Protein AF-A0A9P6R123-F1 (afdb_monomer_lite)

Foldseek 3Di:
DCPVQQPAQDCDPVRGDTSSNVCVVDDVVPDDDDDFDWDADPAQDDDPDGHDFVRHTGDDCPPVCRPPPDPPD

Structure (mmCIF, N/CA/C/O backbone):
data_AF-A0A9P6R123-F1
#
_entry.id   AF-A0A9P6R123-F1
#
loop_
_atom_site.group_PDB
_atom_site.id
_atom_site.type_symbol
_atom_site.label_atom_id
_atom_site.label_alt_id
_atom_site.label_comp_id
_atom_site.label_asym_id
_atom_site.label_entity_id
_atom_site.label_seq_id
_atom_site.pdbx_PDB_ins_code
_atom_site.Cartn_x
_atom_site.Cartn_y
_atom_site.Cartn_z
_atom_site.occupancy
_atom_site.B_iso_or_equiv
_atom_site.auth_seq_id
_atom_site.auth_comp_id
_atom_site.auth_asym_id
_atom_site.auth_atom_id
_atom_site.pdbx_PDB_model_num
ATOM 1 N N . MET A 1 1 ? 10.834 -13.509 -11.198 1.00 53.81 1 MET A N 1
ATOM 2 C CA . MET A 1 1 ? 9.901 -12.758 -10.315 1.00 53.81 1 MET A CA 1
ATOM 3 C C . MET A 1 1 ? 9.331 -11.505 -10.984 1.00 53.81 1 MET A C 1
ATOM 5 O O . MET A 1 1 ? 8.271 -11.069 -10.561 1.00 53.81 1 MET A O 1
ATOM 9 N N . TYR A 1 2 ? 10.000 -10.932 -11.997 1.00 65.44 2 TYR A N 1
ATOM 10 C CA . TYR A 1 2 ? 9.567 -9.698 -12.674 1.00 65.44 2 TYR A CA 1
ATOM 11 C C . TYR A 1 2 ? 9.198 -9.893 -14.152 1.00 65.44 2 TYR A C 1
ATOM 13 O O . TYR A 1 2 ? 8.792 -8.937 -14.793 1.00 65.44 2 TYR A O 1
ATOM 21 N N . ASP A 1 3 ? 9.323 -11.102 -14.710 1.00 74.81 3 ASP A N 1
ATOM 22 C CA . ASP A 1 3 ? 9.024 -11.323 -16.133 1.00 74.81 3 ASP A CA 1
ATOM 23 C C . ASP A 1 3 ? 7.550 -11.046 -16.466 1.00 74.81 3 ASP A C 1
ATOM 25 O O . ASP A 1 3 ? 7.251 -10.524 -17.538 1.00 74.81 3 ASP A O 1
ATOM 29 N N . ASP A 1 4 ? 6.649 -11.263 -15.504 1.00 81.06 4 ASP A N 1
ATOM 30 C CA . ASP A 1 4 ? 5.214 -10.998 -15.648 1.00 81.06 4 ASP A CA 1
ATOM 31 C C . ASP A 1 4 ? 4.891 -9.499 -15.815 1.00 81.06 4 ASP A C 1
ATOM 33 O O . ASP A 1 4 ? 3.832 -9.149 -16.334 1.00 81.06 4 ASP A O 1
ATOM 37 N N . THR A 1 5 ? 5.792 -8.582 -15.423 1.00 82.38 5 THR A N 1
ATOM 38 C CA . THR A 1 5 ? 5.558 -7.131 -15.560 1.00 82.38 5 THR A CA 1
ATOM 39 C C . THR A 1 5 ? 5.841 -6.608 -16.966 1.00 82.38 5 THR A C 1
ATOM 41 O O . THR A 1 5 ? 5.410 -5.505 -17.304 1.00 82.38 5 THR A O 1
ATOM 44 N N . ARG A 1 6 ? 6.504 -7.399 -17.821 1.00 83.88 6 ARG A N 1
ATOM 45 C CA . ARG A 1 6 ? 6.756 -7.041 -19.227 1.00 83.88 6 ARG A CA 1
ATOM 46 C C . ARG A 1 6 ? 5.503 -7.128 -20.103 1.00 83.88 6 ARG A C 1
ATOM 48 O O . ARG A 1 6 ? 5.471 -6.536 -21.173 1.00 83.88 6 ARG A O 1
ATOM 55 N N . GLY A 1 7 ? 4.464 -7.829 -19.641 1.00 82.06 7 GLY A N 1
ATOM 56 C CA . GLY A 1 7 ? 3.154 -7.876 -20.301 1.00 82.06 7 GLY A CA 1
ATOM 57 C C . GLY A 1 7 ? 2.195 -6.757 -19.883 1.00 82.06 7 GLY A C 1
ATOM 58 O O . GLY A 1 7 ? 1.103 -6.653 -20.436 1.00 82.06 7 GLY A O 1
ATOM 59 N N . ILE A 1 8 ? 2.568 -5.930 -18.899 1.00 85.00 8 ILE A N 1
ATOM 60 C CA . ILE A 1 8 ? 1.703 -4.881 -18.350 1.00 85.00 8 ILE A CA 1
ATOM 61 C C . ILE A 1 8 ? 2.036 -3.567 -19.048 1.00 85.00 8 ILE A C 1
ATOM 63 O O . ILE A 1 8 ? 2.994 -2.891 -18.675 1.00 85.00 8 ILE A O 1
ATOM 67 N N . ALA A 1 9 ? 1.246 -3.209 -20.059 1.00 85.62 9 ALA A N 1
ATOM 68 C CA . ALA A 1 9 ? 1.357 -1.913 -20.716 1.00 85.62 9 ALA A CA 1
ATOM 69 C C . ALA A 1 9 ? 0.998 -0.791 -19.732 1.00 85.62 9 ALA A C 1
ATOM 71 O O . ALA A 1 9 ? -0.055 -0.826 -19.090 1.00 85.62 9 ALA A O 1
ATOM 72 N N . ILE A 1 10 ? 1.869 0.208 -19.624 1.00 83.81 10 ILE A N 1
ATOM 73 C CA . ILE A 1 10 ? 1.631 1.416 -18.838 1.00 83.81 10 ILE A CA 1
ATOM 74 C C . ILE A 1 10 ? 1.580 2.634 -19.767 1.00 83.81 10 ILE A C 1
ATOM 76 O O . ILE A 1 10 ? 2.325 2.689 -20.747 1.00 83.81 10 ILE A O 1
ATOM 80 N N . PRO A 1 11 ? 0.735 3.640 -19.479 1.00 78.38 11 PRO A N 1
ATOM 81 C CA . PRO A 1 11 ? 0.730 4.878 -20.247 1.00 78.38 11 PRO A CA 1
ATOM 82 C C . PRO A 1 11 ? 2.090 5.581 -20.127 1.00 78.38 11 PRO A C 1
ATOM 84 O O . PRO A 1 11 ? 2.421 6.155 -19.090 1.00 78.38 11 PRO A O 1
ATOM 87 N N . GLY A 1 12 ? 2.897 5.515 -21.184 1.00 68.50 12 GLY A N 1
ATOM 88 C CA . GLY A 1 12 ? 4.177 6.211 -21.287 1.00 68.50 12 GLY A CA 1
ATOM 89 C C . GLY A 1 12 ? 4.072 7.492 -22.113 1.00 68.50 12 GLY A C 1
ATOM 90 O O . GLY A 1 12 ? 3.113 7.700 -22.855 1.00 68.50 12 GLY A O 1
ATOM 91 N N . ARG A 1 13 ? 5.119 8.326 -22.073 1.00 59.03 13 ARG A N 1
ATOM 92 C CA . ARG A 1 13 ? 5.244 9.537 -22.913 1.00 59.03 13 ARG A CA 1
ATOM 93 C C . ARG A 1 13 ? 5.121 9.251 -24.424 1.00 59.03 13 ARG A C 1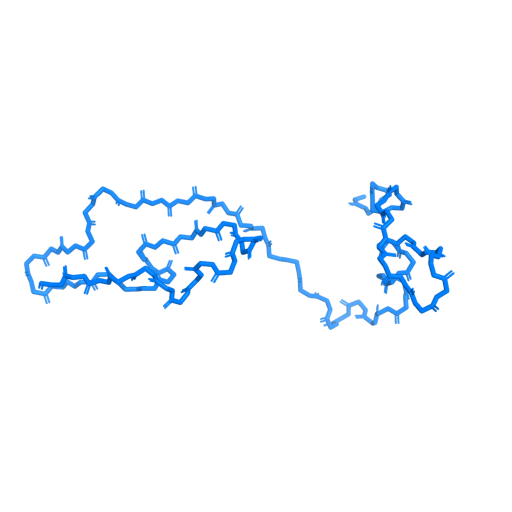
ATOM 95 O O . ARG A 1 13 ? 4.791 10.163 -25.173 1.00 59.03 13 ARG A O 1
ATOM 102 N N . SER A 1 14 ? 5.378 8.012 -24.856 1.00 64.00 14 SER A N 1
ATOM 103 C CA . SER A 1 14 ? 5.275 7.552 -26.251 1.00 64.00 14 SER A CA 1
ATOM 104 C C . SER A 1 14 ? 4.197 6.476 -26.478 1.00 64.00 14 SER A C 1
ATOM 106 O O . SER A 1 14 ? 4.167 5.884 -27.548 1.00 64.00 14 SER A O 1
ATOM 108 N N . GLY A 1 15 ? 3.338 6.189 -25.493 1.00 64.25 15 GLY A N 1
ATOM 109 C CA . GLY A 1 15 ? 2.264 5.188 -25.615 1.00 64.25 15 GLY A CA 1
ATOM 110 C C . GLY A 1 15 ? 2.689 3.718 -25.480 1.00 64.25 15 GLY A C 1
ATOM 111 O O . GLY A 1 15 ? 1.886 2.924 -25.005 1.00 64.25 15 GLY A O 1
ATOM 112 N N . ASP A 1 16 ? 3.949 3.384 -25.771 1.00 71.25 16 ASP A N 1
ATOM 113 C CA . ASP A 1 16 ? 4.428 1.995 -25.842 1.00 71.25 16 ASP A CA 1
ATOM 114 C C . ASP A 1 16 ? 5.521 1.708 -24.795 1.00 71.25 16 ASP A C 1
ATOM 116 O O . ASP A 1 16 ? 6.712 1.705 -25.101 1.00 71.25 16 ASP A O 1
ATOM 120 N N . MET A 1 17 ? 5.145 1.511 -23.529 1.00 83.50 17 MET A N 1
ATOM 121 C CA . MET A 1 17 ? 6.087 1.103 -22.475 1.00 83.50 17 MET A CA 1
ATOM 122 C C . MET A 1 17 ? 5.456 0.035 -21.583 1.00 83.50 17 MET A C 1
ATOM 124 O O . MET A 1 17 ? 4.298 0.167 -21.182 1.00 83.50 17 MET A O 1
ATOM 128 N N . ALA A 1 18 ? 6.211 -1.011 -21.245 1.00 88.56 18 ALA A N 1
ATOM 129 C CA . ALA A 1 18 ? 5.796 -1.985 -20.247 1.00 88.56 18 ALA A CA 1
ATOM 130 C C . ALA A 1 18 ? 6.262 -1.569 -18.845 1.00 88.56 18 ALA A C 1
ATOM 132 O O . ALA A 1 18 ? 7.280 -0.897 -18.671 1.00 88.56 18 ALA A O 1
ATOM 133 N N . LEU A 1 19 ? 5.548 -2.015 -17.810 1.00 87.31 19 LEU A N 1
ATOM 134 C CA . LEU A 1 19 ? 5.942 -1.790 -16.4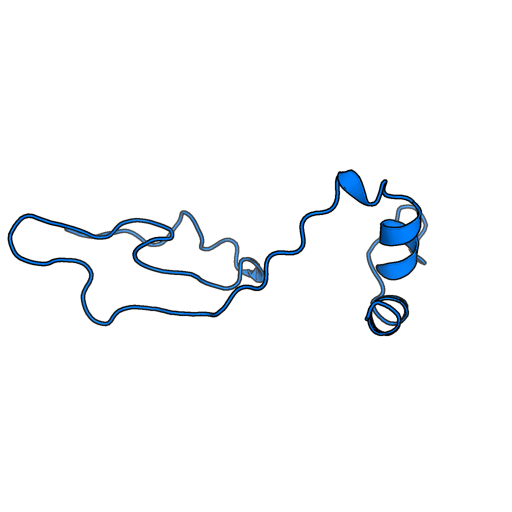18 1.00 87.31 19 LEU A CA 1
ATOM 135 C C . LEU A 1 19 ? 7.360 -2.313 -16.141 1.00 87.31 19 LEU A C 1
ATOM 137 O O . LEU A 1 19 ? 8.115 -1.673 -15.413 1.00 87.31 19 LEU A O 1
ATOM 141 N N . GLY A 1 20 ? 7.739 -3.440 -16.750 1.00 87.94 20 GLY A N 1
ATOM 142 C CA . GLY A 1 20 ? 9.099 -3.978 -16.668 1.00 87.94 20 GLY A CA 1
ATOM 143 C C . GLY A 1 20 ? 10.175 -2.994 -17.139 1.00 87.94 20 GLY A C 1
ATOM 144 O O . GLY A 1 20 ? 11.187 -2.841 -16.458 1.00 87.94 20 GLY A O 1
ATOM 145 N N . ASP A 1 21 ? 9.923 -2.261 -18.226 1.00 87.81 21 ASP A N 1
ATOM 146 C CA . ASP A 1 21 ? 10.873 -1.283 -18.769 1.00 87.81 21 ASP A CA 1
ATOM 147 C C . ASP A 1 21 ? 11.088 -0.122 -17.787 1.00 87.81 21 ASP A C 1
ATOM 149 O O . ASP A 1 21 ? 12.217 0.296 -17.530 1.00 87.81 21 ASP A O 1
ATOM 153 N N . LEU A 1 22 ? 10.009 0.364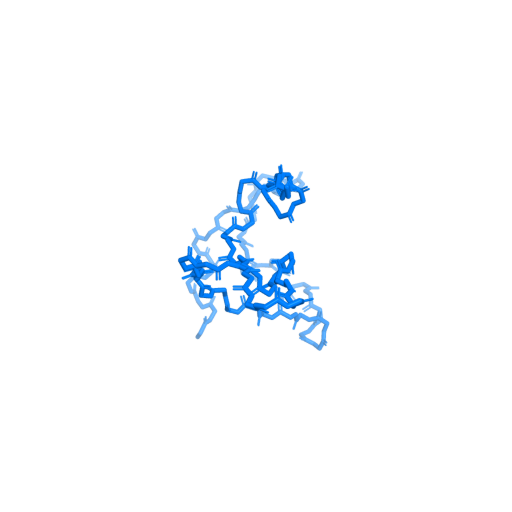 -17.163 1.00 87.31 22 LEU A N 1
ATOM 154 C CA . LEU A 1 22 ? 10.085 1.404 -16.133 1.00 87.31 22 LEU A CA 1
ATOM 155 C C . LEU A 1 22 ? 10.878 0.935 -14.905 1.00 87.31 22 LEU A C 1
ATOM 157 O O . LEU A 1 22 ? 11.655 1.697 -14.324 1.00 87.31 22 LEU A O 1
ATOM 161 N N . MET A 1 23 ? 10.700 -0.326 -14.508 1.00 87.25 23 MET A N 1
ATOM 162 C CA . MET A 1 23 ? 11.442 -0.906 -13.391 1.00 87.25 23 MET A CA 1
ATOM 163 C C . MET A 1 23 ? 12.938 -1.009 -13.688 1.00 87.25 23 MET A C 1
ATOM 165 O O . MET A 1 23 ? 13.737 -0.893 -12.761 1.00 87.25 23 MET A O 1
ATOM 169 N N . ASP A 1 24 ? 13.340 -1.242 -14.937 1.00 88.81 24 ASP A N 1
ATOM 170 C CA . ASP A 1 24 ? 14.752 -1.307 -15.337 1.00 88.81 24 ASP A CA 1
ATOM 171 C C . ASP A 1 24 ? 15.418 0.071 -15.390 1.00 88.81 24 ASP A C 1
ATOM 173 O O . ASP A 1 24 ? 16.604 0.187 -15.086 1.00 88.81 24 ASP A O 1
ATOM 177 N N . LEU A 1 25 ? 14.643 1.125 -15.654 1.00 88.75 25 LEU A N 1
ATOM 178 C CA . LEU A 1 25 ? 15.097 2.518 -15.563 1.00 88.75 25 LEU A CA 1
ATOM 179 C C . LEU A 1 25 ? 15.187 3.045 -14.121 1.00 88.75 25 LEU A C 1
ATOM 181 O O . LEU A 1 25 ? 15.776 4.101 -13.890 1.00 88.75 25 LEU A O 1
ATOM 185 N N . THR A 1 26 ? 14.596 2.342 -13.152 1.00 87.62 26 THR A N 1
ATOM 186 C CA . THR A 1 26 ? 14.544 2.780 -11.752 1.00 87.62 26 THR A CA 1
ATOM 187 C C . THR A 1 26 ? 15.651 2.101 -10.932 1.00 87.62 26 THR A C 1
ATOM 189 O O . THR A 1 26 ? 15.724 0.867 -10.930 1.00 87.62 26 THR A O 1
ATOM 192 N N . PRO A 1 27 ? 16.487 2.854 -10.186 1.00 92.19 27 PRO A N 1
ATOM 193 C CA . PRO A 1 27 ? 17.477 2.274 -9.279 1.00 92.19 27 PRO A CA 1
ATOM 194 C C . PRO A 1 27 ? 16.817 1.315 -8.283 1.00 92.19 27 PRO A C 1
ATOM 196 O O . PRO A 1 27 ? 15.838 1.666 -7.613 1.00 92.19 27 PRO A O 1
ATOM 199 N N . LYS A 1 28 ? 17.310 0.072 -8.217 1.00 86.12 28 LYS A N 1
ATOM 200 C CA . LYS A 1 28 ? 16.623 -1.021 -7.507 1.00 86.12 28 LYS A CA 1
ATOM 201 C C . LYS A 1 28 ? 16.562 -0.771 -5.995 1.00 86.12 28 LYS A C 1
ATOM 203 O O . LYS A 1 28 ? 15.605 -1.184 -5.352 1.00 86.12 28 LYS A O 1
ATOM 208 N N . GLU A 1 29 ? 17.536 -0.052 -5.450 1.00 89.12 29 GLU A N 1
ATOM 209 C CA . GLU A 1 29 ? 17.626 0.360 -4.050 1.00 89.12 29 GLU A CA 1
ATOM 210 C C . GLU A 1 29 ? 16.560 1.383 -3.628 1.00 89.12 29 GLU A C 1
ATOM 212 O O . GLU A 1 29 ? 16.304 1.540 -2.437 1.00 89.12 29 GLU A O 1
ATOM 217 N N . LEU A 1 30 ? 15.912 2.052 -4.589 1.00 88.62 30 LEU A N 1
ATOM 218 C CA . LEU A 1 30 ? 14.832 3.011 -4.337 1.00 88.62 30 LEU A CA 1
ATOM 219 C C . LEU A 1 30 ? 13.437 2.404 -4.539 1.00 88.62 30 LEU A C 1
ATOM 221 O O . LEU A 1 30 ? 12.433 3.045 -4.227 1.00 88.62 30 LEU A O 1
ATOM 225 N N . MET A 1 31 ? 13.346 1.174 -5.054 1.00 85.94 31 MET A N 1
ATOM 226 C CA . MET A 1 31 ? 12.065 0.513 -5.277 1.00 85.94 31 MET A CA 1
ATOM 227 C C . MET A 1 31 ? 11.581 -0.210 -4.022 1.00 85.94 31 MET A C 1
ATOM 229 O O . MET A 1 31 ? 12.226 -1.128 -3.520 1.00 85.94 31 MET A O 1
ATOM 233 N N . SER A 1 32 ? 10.379 0.148 -3.566 1.00 84.25 32 SER A N 1
ATOM 234 C CA . SER A 1 32 ? 9.662 -0.587 -2.526 1.00 84.25 32 SER A CA 1
ATOM 235 C C . SER A 1 32 ? 8.498 -1.366 -3.137 1.00 84.25 32 SER A C 1
ATOM 237 O O . SER A 1 32 ? 7.644 -0.815 -3.829 1.00 84.25 32 SER A O 1
ATOM 239 N N . LYS A 1 33 ? 8.467 -2.679 -2.889 1.00 81.12 33 LYS A N 1
ATOM 240 C CA . LYS A 1 33 ? 7.323 -3.534 -3.216 1.00 81.12 33 LYS A CA 1
ATOM 241 C C . LYS A 1 33 ? 6.559 -3.825 -1.933 1.00 81.12 33 LYS A C 1
ATOM 243 O O . LYS A 1 33 ? 7.065 -4.529 -1.063 1.00 81.12 33 LYS A O 1
ATOM 248 N N . VAL A 1 34 ? 5.337 -3.315 -1.838 1.00 77.69 34 VAL A N 1
ATOM 249 C CA . VAL A 1 34 ? 4.436 -3.597 -0.716 1.00 77.69 34 VAL A CA 1
ATOM 250 C C . VAL A 1 34 ? 3.390 -4.602 -1.182 1.00 77.69 34 VAL A C 1
ATOM 252 O O . VAL A 1 34 ? 2.601 -4.314 -2.079 1.00 77.69 34 VAL A O 1
ATOM 255 N N . MET A 1 35 ? 3.398 -5.796 -0.589 1.00 71.88 35 MET A N 1
ATOM 256 C CA . MET A 1 35 ? 2.308 -6.754 -0.765 1.00 71.88 35 MET A CA 1
ATOM 257 C C . MET A 1 35 ? 1.153 -6.315 0.135 1.00 71.88 35 MET A C 1
ATOM 259 O O . MET A 1 35 ? 1.295 -6.300 1.357 1.00 71.88 35 MET A O 1
ATOM 263 N N . LEU A 1 36 ? 0.034 -5.918 -0.467 1.00 66.12 36 LEU A N 1
ATOM 264 C CA . LEU A 1 36 ? -1.177 -5.560 0.264 1.00 66.12 36 LEU A CA 1
ATOM 265 C C . LEU A 1 36 ? -2.064 -6.799 0.394 1.00 66.12 36 LEU A C 1
ATOM 267 O O . LEU A 1 36 ? -2.522 -7.345 -0.606 1.00 66.12 36 LEU A O 1
ATOM 271 N N . GLU A 1 37 ? -2.294 -7.235 1.627 1.00 66.06 37 GLU A N 1
ATOM 272 C CA . GLU A 1 37 ? -3.364 -8.168 1.973 1.00 66.06 37 GLU A CA 1
ATOM 273 C C . GLU A 1 37 ? -4.586 -7.332 2.357 1.00 66.06 37 GLU A C 1
ATOM 275 O O . GLU A 1 37 ? -4.495 -6.476 3.244 1.00 66.06 37 GLU A O 1
ATOM 280 N N . GLU A 1 38 ? -5.711 -7.534 1.670 1.00 62.50 38 G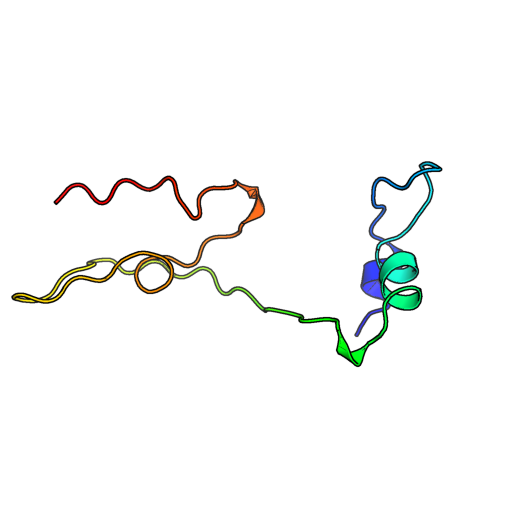LU A N 1
ATOM 281 C CA . GLU A 1 38 ? -6.950 -6.857 2.041 1.00 62.50 38 GLU A CA 1
ATOM 282 C C . GLU A 1 38 ? -7.476 -7.451 3.343 1.00 62.50 38 GLU A C 1
ATOM 284 O O . GLU A 1 38 ? -7.780 -8.642 3.430 1.00 62.50 38 GLU A O 1
ATOM 289 N N . LYS A 1 39 ? -7.570 -6.613 4.374 1.00 67.44 39 LYS A N 1
ATOM 290 C CA . LYS A 1 39 ? -8.083 -7.021 5.677 1.00 67.44 39 LYS A CA 1
ATOM 291 C C . LYS A 1 39 ? -8.898 -5.898 6.286 1.00 67.44 39 LYS A C 1
ATOM 293 O O . LYS A 1 39 ? -8.428 -4.766 6.414 1.00 67.44 39 LYS A O 1
ATOM 298 N N . VAL A 1 40 ? -10.116 -6.251 6.679 1.00 70.06 40 VAL A N 1
ATOM 299 C CA . VAL A 1 40 ? -11.058 -5.379 7.374 1.00 70.06 40 VAL A CA 1
ATOM 300 C C . VAL A 1 40 ? -11.468 -6.090 8.656 1.00 70.06 40 VAL A C 1
ATOM 302 O O . VAL A 1 40 ? -11.838 -7.264 8.624 1.00 70.06 40 VAL A O 1
ATOM 305 N N . PHE A 1 41 ? -11.352 -5.406 9.792 1.00 74.56 41 PHE A N 1
ATOM 306 C CA . PHE A 1 41 ? -11.832 -5.933 11.069 1.00 74.56 41 PHE A CA 1
ATOM 307 C C . PHE A 1 41 ? -13.339 -5.710 11.208 1.00 74.56 41 PHE A C 1
ATOM 309 O O . PHE A 1 41 ? -13.853 -4.690 10.757 1.00 74.56 41 PHE A O 1
ATOM 316 N N . GLU A 1 42 ? -14.035 -6.635 11.871 1.00 76.88 42 GLU A N 1
ATOM 317 C CA . GLU A 1 42 ? -15.476 -6.519 12.146 1.00 76.88 42 GLU A CA 1
ATOM 318 C C . GLU A 1 42 ? -15.794 -5.359 13.105 1.00 76.88 42 GLU A C 1
ATOM 320 O O . GLU A 1 42 ? -16.826 -4.706 12.981 1.00 76.88 42 GLU A O 1
ATOM 325 N N . THR A 1 43 ? -14.898 -5.070 14.055 1.00 81.62 43 THR A N 1
ATOM 326 C CA . THR A 1 43 ? -15.064 -3.984 15.032 1.00 81.62 43 THR A CA 1
ATOM 327 C C . THR A 1 43 ? -13.768 -3.200 15.187 1.00 81.62 43 THR A C 1
ATOM 329 O O . THR A 1 43 ? -12.689 -3.785 15.273 1.00 81.62 43 THR A O 1
ATOM 332 N N . TRP A 1 44 ? -13.862 -1.868 15.208 1.00 83.06 44 TRP A N 1
ATOM 333 C CA . TRP A 1 44 ? -12.703 -0.959 15.226 1.00 83.06 44 TRP A CA 1
ATOM 334 C C . TRP A 1 44 ? -12.526 -0.245 16.572 1.00 83.06 44 TRP A C 1
ATOM 336 O O . TRP A 1 44 ? -11.859 0.781 16.657 1.00 83.06 44 TRP A O 1
ATOM 346 N N . TYR A 1 45 ? -13.121 -0.767 17.644 1.00 84.12 45 TYR A N 1
ATOM 347 C CA . TYR A 1 45 ? -12.978 -0.225 18.991 1.00 84.12 45 TYR A CA 1
ATOM 348 C C . TYR A 1 45 ? -13.042 -1.330 20.047 1.00 84.12 45 TYR A C 1
ATOM 350 O O . TYR A 1 45 ? -13.644 -2.381 19.842 1.00 84.12 45 TYR A O 1
ATOM 358 N N . SER A 1 46 ? -12.422 -1.076 21.197 1.00 86.00 46 SER A N 1
ATOM 359 C CA . SER A 1 46 ? -12.529 -1.899 22.401 1.00 86.00 46 SER A CA 1
ATOM 360 C C . SER A 1 46 ? -12.325 -1.019 23.633 1.00 86.00 46 SER A C 1
ATOM 362 O O . SER A 1 46 ? -11.285 -0.376 23.791 1.00 86.00 46 SER A O 1
ATOM 364 N N . GLY A 1 47 ? -13.335 -0.942 24.504 1.00 88.38 47 GLY A N 1
ATOM 365 C CA . GLY A 1 47 ? -13.314 -0.069 25.679 1.00 88.38 47 GLY A CA 1
ATOM 366 C C . GLY A 1 47 ? -13.120 1.407 25.311 1.00 88.38 47 GLY A C 1
ATOM 367 O O . GLY A 1 47 ? -14.021 2.036 24.769 1.00 88.38 47 GLY A O 1
ATOM 368 N N . ARG A 1 48 ? -11.943 1.962 25.632 1.00 90.81 48 ARG A N 1
ATOM 369 C CA . ARG A 1 48 ? -11.546 3.354 25.325 1.00 90.81 48 ARG A CA 1
ATOM 370 C C . ARG A 1 48 ? -10.520 3.456 24.188 1.00 90.81 48 ARG A C 1
ATOM 372 O O . ARG A 1 48 ? -9.952 4.523 23.976 1.00 90.81 48 ARG A O 1
ATOM 379 N N . THR A 1 49 ? -10.258 2.357 23.488 1.00 89.38 49 THR A N 1
ATOM 380 C CA . THR A 1 49 ? -9.285 2.275 22.396 1.00 89.38 49 THR A CA 1
ATOM 381 C C . THR A 1 49 ? -10.014 2.143 21.065 1.00 89.38 49 THR A C 1
ATOM 383 O O . THR A 1 49 ? -10.968 1.375 20.963 1.00 89.38 49 THR A O 1
ATOM 386 N N . VAL A 1 50 ? -9.549 2.868 20.047 1.00 87.81 50 VAL A N 1
ATOM 387 C CA . VAL A 1 50 ? -10.089 2.838 18.679 1.00 87.81 50 VAL A CA 1
ATOM 388 C C . VAL A 1 50 ? -8.976 2.558 17.668 1.00 87.81 50 VAL A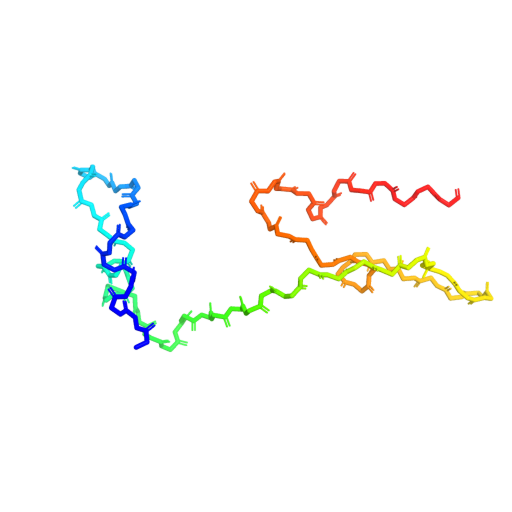 C 1
ATOM 390 O O . VAL A 1 50 ? -7.828 2.951 17.882 1.00 87.81 50 VAL A O 1
ATOM 393 N N . LEU A 1 51 ? -9.314 1.870 16.579 1.00 82.62 51 LEU A N 1
ATOM 394 C CA . LEU A 1 51 ? -8.472 1.663 15.403 1.00 82.62 51 LEU A CA 1
ATOM 395 C C . LEU A 1 51 ? -8.849 2.700 14.344 1.00 82.62 51 LEU A C 1
ATOM 397 O O . LEU A 1 51 ? -10.029 2.926 14.085 1.00 82.62 51 LEU A O 1
ATOM 401 N N . LEU A 1 52 ? -7.847 3.323 13.726 1.00 82.00 52 LEU A N 1
ATOM 402 C CA . LEU A 1 52 ? -8.018 4.351 12.698 1.00 82.00 52 LEU A CA 1
ATOM 403 C C . LEU A 1 52 ? -7.033 4.112 11.544 1.00 82.00 52 LEU A C 1
ATOM 405 O O . LEU A 1 52 ? -5.928 3.607 11.764 1.00 82.00 52 LEU A O 1
ATOM 409 N N . GLY A 1 53 ? -7.423 4.502 10.327 1.00 80.06 53 GLY A N 1
ATOM 410 C CA . GLY A 1 53 ? -6.592 4.409 9.120 1.00 80.06 53 GLY A CA 1
ATOM 411 C C . GLY A 1 53 ? -6.164 2.976 8.792 1.00 80.06 53 GLY A C 1
ATOM 412 O O . GLY A 1 53 ? -6.937 2.035 8.959 1.00 80.06 53 GLY A O 1
ATOM 413 N N . ASP A 1 54 ? -4.902 2.794 8.397 1.00 74.62 54 ASP A N 1
ATOM 414 C CA . ASP A 1 54 ? -4.330 1.492 8.005 1.00 74.62 54 ASP A CA 1
ATOM 415 C C . ASP A 1 54 ? -4.415 0.401 9.090 1.00 74.62 54 ASP A C 1
ATOM 417 O O . ASP A 1 54 ? -4.305 -0.790 8.789 1.00 74.62 54 ASP A O 1
ATOM 421 N N . ALA A 1 55 ? -4.590 0.787 10.361 1.00 73.38 55 ALA A N 1
ATOM 422 C CA . ALA A 1 55 ? -4.805 -0.153 11.462 1.00 73.38 55 ALA A CA 1
ATOM 423 C C . ALA A 1 55 ? -6.230 -0.737 11.473 1.00 73.38 55 ALA A C 1
ATOM 425 O O . ALA A 1 55 ? -6.444 -1.826 12.000 1.00 73.38 55 ALA A O 1
ATOM 426 N N . ALA A 1 56 ? -7.192 -0.015 10.901 1.00 73.75 56 ALA A N 1
ATOM 427 C CA . ALA A 1 56 ? -8.595 -0.396 10.808 1.00 73.75 56 ALA A CA 1
ATOM 428 C C . ALA A 1 56 ? -8.932 -1.068 9.468 1.00 73.75 56 ALA A C 1
ATOM 430 O O . ALA A 1 56 ? -9.712 -2.023 9.422 1.00 73.75 56 ALA A O 1
ATOM 431 N N . HIS A 1 57 ? -8.312 -0.597 8.384 1.00 72.31 57 HIS A N 1
ATOM 432 C CA . HIS A 1 57 ? -8.562 -1.086 7.037 1.00 72.31 57 HIS A CA 1
ATOM 433 C C . HIS A 1 57 ? -7.296 -1.027 6.172 1.00 72.31 57 HIS A C 1
ATOM 435 O O . HIS A 1 57 ? -6.664 0.015 6.035 1.00 72.31 57 HIS A O 1
ATOM 441 N N . LYS A 1 58 ? -6.950 -2.135 5.511 1.00 70.12 58 LY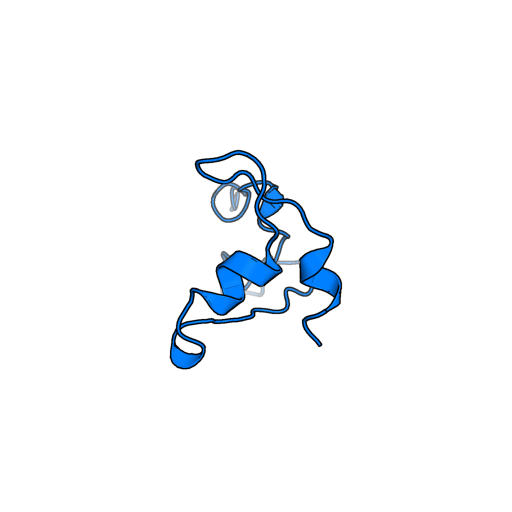S A N 1
ATOM 442 C CA . LYS A 1 58 ? -6.013 -2.133 4.376 1.00 70.12 58 LYS A CA 1
ATOM 443 C C . LYS A 1 58 ? -6.787 -2.518 3.132 1.00 70.12 58 LYS A C 1
ATOM 445 O O . LYS A 1 58 ? -7.259 -3.646 3.028 1.00 70.12 58 LYS A O 1
ATOM 450 N N . ILE A 1 59 ? -6.954 -1.561 2.228 1.00 69.19 59 ILE A N 1
ATOM 451 C CA . ILE A 1 59 ? -7.789 -1.688 1.030 1.00 69.19 59 ILE A CA 1
ATOM 452 C C . ILE A 1 59 ? -6.905 -1.438 -0.188 1.00 69.19 59 ILE A C 1
ATOM 454 O O . ILE A 1 59 ? -5.978 -0.626 -0.125 1.00 69.19 59 ILE A O 1
ATOM 458 N N . ASN A 1 60 ? -7.187 -2.114 -1.302 1.00 64.75 60 ASN A N 1
ATOM 459 C CA . ASN A 1 60 ? -6.514 -1.842 -2.561 1.00 64.75 60 ASN A CA 1
ATOM 460 C C . ASN A 1 60 ? -6.606 -0.338 -2.928 1.00 64.75 60 ASN A C 1
ATOM 462 O O . ASN A 1 60 ? -7.706 0.218 -3.035 1.00 64.75 60 ASN A O 1
ATOM 466 N N . PRO A 1 61 ? -5.464 0.340 -3.158 1.00 60.66 61 PRO A N 1
ATOM 467 C CA . PRO A 1 61 ? -5.425 1.776 -3.419 1.00 60.66 61 PRO A CA 1
ATOM 468 C C . PRO A 1 61 ? -6.012 2.170 -4.780 1.00 60.66 61 PRO A C 1
ATOM 470 O O . PRO A 1 61 ? -6.196 3.361 -5.024 1.00 60.66 61 PRO A O 1
ATOM 473 N N . SER A 1 62 ? -6.350 1.210 -5.651 1.00 60.31 62 SER A N 1
ATOM 474 C CA . SER A 1 62 ? -6.935 1.451 -6.982 1.00 60.31 62 SER A CA 1
ATOM 475 C C . SER A 1 62 ? -8.213 2.303 -6.966 1.00 60.31 62 SER A C 1
ATOM 477 O O . SER A 1 62 ? -8.537 2.921 -7.976 1.00 60.31 62 SER A O 1
ATOM 479 N N . GLY A 1 63 ? -8.909 2.400 -5.826 1.00 58.03 63 GLY A N 1
ATOM 480 C CA . GLY A 1 63 ? -10.078 3.267 -5.646 1.00 58.03 63 GLY A CA 1
ATOM 481 C C . GLY A 1 63 ? -9.827 4.620 -4.965 1.00 58.03 63 GLY A C 1
ATOM 482 O O . GLY A 1 63 ? -10.793 5.346 -4.743 1.00 58.03 63 GLY A O 1
ATOM 483 N N . GLY A 1 64 ? -8.595 4.956 -4.557 1.00 53.34 64 GLY A N 1
ATOM 484 C CA . GLY A 1 64 ? -8.301 6.200 -3.822 1.00 53.34 64 GLY A CA 1
ATOM 485 C C . GLY A 1 64 ? -8.977 6.312 -2.443 1.00 53.34 64 GLY A C 1
ATOM 486 O O . GLY A 1 64 ? -9.097 7.405 -1.895 1.00 53.34 64 GLY A O 1
ATOM 487 N N . ARG A 1 65 ? -9.435 5.192 -1.867 1.00 54.88 65 ARG A N 1
ATOM 488 C CA . ARG A 1 65 ? -10.276 5.162 -0.653 1.00 54.88 65 ARG A CA 1
ATOM 489 C C . ARG A 1 65 ? -9.512 5.232 0.672 1.00 54.88 65 ARG A C 1
ATOM 491 O O . ARG A 1 65 ? -10.136 5.208 1.720 1.00 54.88 65 ARG A O 1
ATOM 498 N N . GLY A 1 66 ? -8.186 5.384 0.656 1.00 52.22 66 GLY A N 1
ATOM 499 C CA . GLY A 1 66 ? -7.371 5.389 1.882 1.00 52.22 66 GLY A CA 1
ATOM 500 C C . GLY A 1 66 ? -7.673 6.529 2.869 1.00 52.22 66 GLY A C 1
ATOM 501 O O . GLY A 1 66 ? -7.334 6.414 4.039 1.00 52.22 66 GLY A O 1
ATOM 502 N N . TYR A 1 67 ? -8.317 7.612 2.418 1.00 48.41 67 TYR A N 1
ATOM 503 C CA . TYR A 1 67 ? -8.556 8.823 3.222 1.00 48.41 67 TYR A CA 1
ATOM 504 C C . TYR A 1 67 ? -10.045 9.164 3.432 1.00 48.41 67 TYR A C 1
ATOM 506 O O . TYR A 1 67 ? -10.361 10.098 4.166 1.00 48.41 67 TYR A O 1
ATOM 514 N N . GLY A 1 68 ? -10.958 8.470 2.740 1.00 50.31 68 GLY A N 1
ATOM 515 C CA . GLY A 1 68 ? -12.358 8.896 2.583 1.00 50.31 68 GLY A CA 1
ATOM 516 C C . GLY A 1 68 ? -13.382 8.152 3.439 1.00 50.31 68 GLY A C 1
ATOM 517 O O . GLY A 1 68 ? -14.537 8.584 3.505 1.00 50.31 68 GLY A O 1
ATOM 518 N N . ASP A 1 69 ? -12.988 7.063 4.093 1.00 49.91 69 ASP A N 1
ATOM 519 C CA . ASP A 1 69 ? -13.905 6.272 4.905 1.00 49.91 69 ASP A CA 1
ATOM 520 C C . ASP A 1 69 ? -14.127 6.998 6.237 1.00 49.91 69 ASP A C 1
ATOM 522 O O . ASP A 1 69 ? -13.302 6.982 7.151 1.00 49.91 69 ASP A O 1
ATOM 526 N N . ARG A 1 70 ? -15.242 7.737 6.313 1.00 39.09 70 ARG A N 1
ATOM 527 C CA . ARG A 1 70 ? -15.655 8.455 7.521 1.00 39.09 70 ARG A CA 1
ATOM 528 C C . ARG A 1 70 ? -15.791 7.465 8.672 1.00 39.09 70 ARG A C 1
ATOM 530 O O . ARG A 1 70 ? -16.751 6.701 8.726 1.00 39.09 70 ARG A O 1
ATOM 537 N N . CYS A 1 71 ? -14.884 7.566 9.633 1.00 39.00 71 CYS A N 1
ATOM 538 C CA . CYS A 1 71 ? -15.096 7.064 10.979 1.00 39.00 71 CYS A CA 1
ATOM 539 C C . CYS A 1 71 ? -16.194 7.932 11.624 1.00 39.00 71 CYS A C 1
ATOM 541 O O . CYS A 1 71 ? -15.906 8.981 12.200 1.00 39.00 71 CYS A O 1
ATOM 543 N N . LEU A 1 72 ? -17.465 7.564 11.437 1.00 37.50 72 LEU A N 1
ATOM 544 C CA . LEU A 1 72 ? -18.548 8.075 12.274 1.00 37.50 72 LEU A CA 1
ATOM 545 C C . LEU A 1 72 ? -18.385 7.408 13.640 1.00 37.50 72 LEU A C 1
ATOM 547 O O . LEU A 1 72 ? -18.619 6.208 13.775 1.00 37.50 72 LEU A O 1
ATOM 551 N N . VAL A 1 73 ? -17.896 8.190 14.599 1.00 42.19 73 VAL A N 1
ATOM 552 C CA . VAL A 1 73 ? -17.996 7.887 16.030 1.00 42.19 73 VAL A CA 1
ATOM 553 C C . VAL A 1 73 ? -19.392 8.263 16.506 1.00 42.19 73 VAL A C 1
ATOM 555 O O . VAL A 1 73 ? -19.891 9.313 16.036 1.00 42.19 73 VAL A O 1
#

Organism: NCBI:txid64522

Radius of gyration: 18.01 Å; chains: 1; bounding box: 36×22×52 Å

Sequence (73 aa):
MYDDTRGIAIPGRSGDMALGDLMDLTPKELMSKVMLEEKVFETWYSGRTVLLGDAAHKINPSGGRGYGDRCLV

InterPro domains:
  IPR002938 FAD-binding domain [PF01494] (30-66)
  IPR036188 FAD/NAD(P)-binding domain superfamily [G3DSA:3.50.50.60] (12-68)
  IPR036188 FAD/NAD(P)-binding domain superfamily [SSF51905] (36-67)

Secondary structure (DSSP, 8-state):
--GGGGG-EE--TTS-EEHHHHHHHS-GGG-----PPPEE-S--EETTEE--GGGTEE--GGG-GGGT-----

pLDDT: mean 73.68, std 14.36, range [37.5, 92.19]